Protein AF-A0A7S1RIE7-F1 (afdb_monomer_lite)

Foldseek 3Di:
DQKPDCPPLLLCLCQPNPLLVVQQVQQVVVVHHQADPQLEGEREHNVVVVLVVVCVPPVNQPPDQRDHNSHYAHEPVCVVSSVVSLVPDDPVNRIDDPDEDEFDPPDPRGYDPDNRYYDHDDPPPPDDPPPPPPPPPPDDDDDDDDDDDD

Structure (mmCIF, N/CA/C/O backbone):
data_AF-A0A7S1RIE7-F1
#
_entry.id   AF-A0A7S1RIE7-F1
#
loop_
_atom_site.group_PDB
_atom_site.id
_atom_site.type_symbol
_atom_site.label_atom_id
_atom_site.label_alt_id
_atom_site.label_comp_id
_atom_site.label_asym_id
_atom_site.label_entity_id
_atom_site.label_seq_id
_atom_site.pdbx_PDB_ins_code
_atom_site.Cartn_x
_atom_site.Cartn_y
_atom_site.Cartn_z
_atom_site.occupancy
_atom_site.B_iso_or_equiv
_atom_site.auth_seq_id
_atom_site.auth_comp_id
_atom_site.auth_asym_id
_atom_site.auth_atom_id
_atom_site.pdbx_PDB_model_num
ATOM 1 N N . MET A 1 1 ? 4.550 -3.331 2.019 1.00 77.62 1 MET A N 1
ATOM 2 C CA . MET A 1 1 ? 5.681 -3.748 2.836 1.00 77.62 1 MET A CA 1
ATOM 3 C C . MET A 1 1 ? 6.295 -2.451 3.361 1.00 77.62 1 MET A C 1
ATOM 5 O O . MET A 1 1 ? 5.819 -1.393 2.938 1.00 77.62 1 MET A O 1
ATOM 9 N N . THR A 1 2 ? 7.210 -2.440 4.333 1.00 83.75 2 THR A N 1
ATOM 10 C CA . THR A 1 2 ? 7.809 -1.143 4.676 1.00 83.75 2 THR A CA 1
ATOM 11 C C . THR A 1 2 ? 8.854 -0.897 3.621 1.00 83.75 2 THR A C 1
ATOM 13 O O . THR A 1 2 ? 9.804 -1.669 3.491 1.00 83.75 2 THR A O 1
ATOM 16 N N . LEU A 1 3 ? 8.656 0.151 2.837 1.00 83.38 3 LEU A N 1
ATOM 17 C CA . LEU A 1 3 ? 9.629 0.558 1.848 1.00 83.38 3 LEU A CA 1
ATOM 18 C C . LEU A 1 3 ? 10.834 1.199 2.548 1.00 83.38 3 LEU A C 1
ATOM 20 O O . LEU A 1 3 ? 10.674 1.944 3.520 1.00 83.38 3 LEU A O 1
ATOM 24 N N . SER A 1 4 ? 12.052 0.920 2.072 1.00 83.19 4 SER A N 1
ATOM 25 C CA . SER A 1 4 ? 13.272 1.543 2.611 1.00 83.19 4 SER A CA 1
ATOM 26 C C . SER A 1 4 ? 13.217 3.071 2.521 1.00 83.19 4 SER A C 1
ATOM 28 O O . SER A 1 4 ? 13.681 3.765 3.425 1.00 83.19 4 SER A O 1
ATOM 30 N N . ARG A 1 5 ? 12.589 3.565 1.452 1.00 80.00 5 ARG A N 1
ATOM 31 C CA . ARG A 1 5 ? 12.228 4.953 1.166 1.00 80.00 5 ARG A CA 1
ATOM 32 C C . ARG A 1 5 ? 10.980 4.958 0.283 1.00 80.00 5 ARG A C 1
ATOM 34 O O . ARG A 1 5 ? 10.769 4.000 -0.447 1.00 80.00 5 ARG A O 1
ATOM 41 N N . CYS A 1 6 ? 10.171 6.010 0.314 1.00 78.62 6 CYS A N 1
ATOM 42 C CA . CYS A 1 6 ? 9.029 6.150 -0.595 1.00 78.62 6 CYS A CA 1
ATOM 43 C C . CYS A 1 6 ? 9.270 7.357 -1.513 1.00 78.62 6 CYS A C 1
ATOM 45 O O . CYS A 1 6 ? 8.843 8.462 -1.185 1.00 78.62 6 CYS A O 1
ATOM 47 N N . PRO A 1 7 ? 10.051 7.198 -2.599 1.00 83.88 7 PRO A N 1
ATOM 48 C CA . PRO A 1 7 ? 10.241 8.271 -3.561 1.00 83.88 7 PRO A CA 1
ATOM 49 C C . PRO A 1 7 ? 8.908 8.574 -4.249 1.00 83.88 7 PRO A C 1
ATOM 51 O O . PRO A 1 7 ? 8.078 7.679 -4.425 1.00 83.88 7 PRO A O 1
ATOM 54 N N . ALA A 1 8 ? 8.726 9.825 -4.678 1.00 87.44 8 ALA A N 1
ATOM 55 C CA . ALA A 1 8 ? 7.502 10.267 -5.345 1.00 87.44 8 ALA A CA 1
ATOM 56 C C . ALA A 1 8 ? 7.137 9.372 -6.541 1.00 87.44 8 ALA A C 1
ATOM 58 O O . ALA A 1 8 ? 5.972 9.034 -6.716 1.00 87.44 8 ALA A O 1
ATOM 59 N N . ALA A 1 9 ? 8.137 8.902 -7.294 1.00 87.75 9 ALA A N 1
ATOM 60 C CA . ALA A 1 9 ? 7.941 7.973 -8.401 1.00 87.75 9 ALA A CA 1
ATOM 61 C C . ALA A 1 9 ? 7.353 6.619 -7.973 1.00 87.75 9 ALA A C 1
ATOM 63 O O . ALA A 1 9 ? 6.423 6.144 -8.612 1.00 87.75 9 ALA A O 1
ATOM 64 N N . ALA A 1 10 ? 7.824 6.030 -6.866 1.00 88.12 10 ALA A N 1
ATOM 65 C CA . ALA A 1 10 ? 7.264 4.780 -6.345 1.00 88.12 10 ALA A CA 1
ATOM 66 C C . ALA A 1 10 ? 5.815 4.957 -5.897 1.00 88.12 10 ALA A C 1
ATOM 68 O O . ALA A 1 10 ? 4.965 4.116 -6.169 1.00 88.12 10 ALA A O 1
ATOM 69 N N . ARG A 1 11 ? 5.529 6.069 -5.213 1.00 91.06 11 ARG A N 1
ATOM 70 C CA . ARG A 1 11 ? 4.171 6.387 -4.771 1.00 91.06 11 ARG A CA 1
ATOM 71 C C . ARG A 1 11 ? 3.240 6.602 -5.963 1.00 91.06 11 ARG A C 1
ATOM 73 O O . ARG A 1 11 ? 2.142 6.063 -5.959 1.00 91.06 11 ARG A O 1
ATOM 80 N N . ARG A 1 12 ? 3.702 7.325 -6.986 1.00 92.12 12 ARG A N 1
ATOM 81 C CA . ARG A 1 12 ? 2.973 7.529 -8.241 1.00 92.12 12 ARG A CA 1
ATOM 82 C C . ARG A 1 12 ? 2.694 6.206 -8.944 1.00 92.12 12 ARG A C 1
ATOM 84 O O . ARG A 1 12 ? 1.548 5.941 -9.265 1.00 92.12 12 ARG A O 1
ATOM 91 N N . GLU A 1 13 ? 3.695 5.344 -9.098 1.00 92.06 13 GLU A N 1
ATOM 92 C CA . GLU A 1 13 ? 3.516 4.032 -9.732 1.00 92.06 13 GLU A CA 1
ATOM 93 C C . GLU A 1 13 ? 2.482 3.169 -8.990 1.0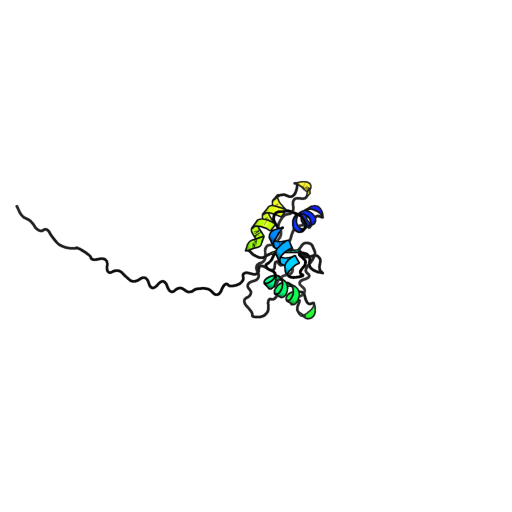0 92.06 13 GLU A C 1
ATOM 95 O O . GLU A 1 13 ? 1.627 2.537 -9.597 1.00 92.06 13 GLU A O 1
ATOM 100 N N . LEU A 1 14 ? 2.482 3.194 -7.657 1.00 92.50 14 LEU A N 1
ATOM 101 C CA . LEU A 1 14 ? 1.497 2.455 -6.862 1.00 92.50 14 LEU A CA 1
ATOM 102 C C . LEU A 1 14 ? 0.076 3.050 -6.953 1.00 92.50 14 LEU A C 1
ATOM 104 O O . LEU A 1 14 ? -0.911 2.309 -6.913 1.00 92.50 14 LEU A O 1
ATOM 108 N N . LEU A 1 15 ? -0.043 4.374 -7.079 1.00 93.62 15 LEU A N 1
ATOM 109 C CA . LEU A 1 15 ? -1.325 5.083 -7.154 1.00 93.62 15 LEU A CA 1
ATOM 110 C C . LEU A 1 15 ? -1.924 5.120 -8.564 1.00 93.62 15 LEU A C 1
ATOM 112 O O . LEU A 1 15 ? -3.141 5.074 -8.697 1.00 93.62 15 LEU A O 1
ATOM 116 N N . GLU A 1 16 ? -1.096 5.176 -9.599 1.00 93.56 16 GLU A N 1
ATOM 117 C CA . GLU A 1 16 ? -1.514 5.424 -10.985 1.00 93.56 16 GLU A CA 1
ATOM 118 C C . GLU A 1 16 ? -1.189 4.244 -11.911 1.00 93.56 16 GLU A C 1
ATOM 120 O O . GLU A 1 16 ? -1.863 4.050 -12.920 1.00 93.56 16 GLU A O 1
ATOM 125 N N . GLY A 1 17 ? -0.219 3.398 -11.552 1.00 91.06 17 GLY A N 1
ATOM 126 C CA . GLY A 1 17 ? 0.252 2.293 -12.388 1.00 91.06 17 GLY A CA 1
ATOM 127 C C . GLY A 1 17 ? -0.828 1.254 -12.680 1.00 91.06 17 GLY A C 1
ATOM 128 O O . GLY A 1 17 ? -1.699 0.975 -11.847 1.00 91.06 17 GLY A O 1
ATOM 129 N N . GLY A 1 18 ? -0.782 0.659 -13.874 1.00 90.56 18 GLY A N 1
ATOM 130 C CA . GLY A 1 18 ? -1.832 -0.240 -14.373 1.00 90.56 18 GLY A CA 1
ATOM 131 C C . GLY A 1 18 ? -2.002 -1.521 -13.550 1.00 90.56 18 GLY A C 1
ATOM 132 O O . GLY A 1 18 ? -3.117 -2.007 -13.383 1.00 90.56 18 GLY A O 1
ATOM 133 N N . SER A 1 19 ? -0.922 -2.024 -12.944 1.00 90.94 19 SER A N 1
ATOM 134 C CA . SER A 1 19 ? -0.893 -3.304 -12.215 1.00 90.94 19 SER A CA 1
ATOM 135 C C . SER A 1 19 ? -1.893 -3.391 -11.054 1.00 90.94 19 SER A C 1
ATOM 137 O O . SER A 1 19 ? -2.313 -4.483 -10.671 1.00 90.94 19 SER A O 1
ATOM 139 N N . LEU A 1 20 ? -2.286 -2.251 -10.478 1.00 93.69 20 LEU A N 1
ATOM 140 C CA . LEU A 1 20 ? -3.192 -2.170 -9.327 1.00 93.69 20 LEU A CA 1
ATOM 141 C C . LEU A 1 20 ? -4.557 -1.554 -9.674 1.00 93.69 20 LEU A C 1
ATOM 143 O O . LEU A 1 20 ? -5.353 -1.344 -8.760 1.00 93.69 20 LEU A O 1
ATOM 147 N N . GLY A 1 21 ? -4.851 -1.327 -10.962 1.00 93.00 21 GLY A N 1
ATOM 148 C CA . GLY A 1 21 ? -6.093 -0.706 -11.447 1.00 93.00 21 GLY A CA 1
ATOM 149 C C . GLY A 1 21 ? -7.355 -1.320 -10.839 1.00 93.00 21 GLY A C 1
ATOM 150 O O . GLY A 1 21 ? -8.081 -0.623 -10.132 1.00 93.00 21 GLY A O 1
ATOM 151 N N . ASP A 1 22 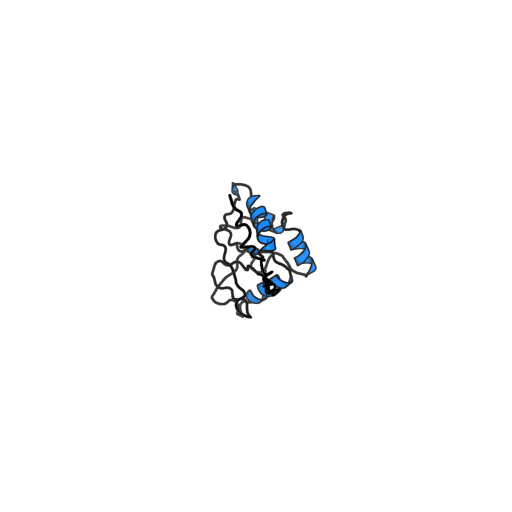? -7.531 -2.640 -10.975 1.00 93.19 22 ASP A N 1
ATOM 152 C CA . ASP A 1 22 ? -8.704 -3.355 -10.442 1.00 93.19 22 ASP A CA 1
ATOM 153 C C . ASP A 1 22 ? -8.923 -3.115 -8.937 1.00 93.19 22 ASP A C 1
ATOM 155 O O . ASP A 1 22 ? -10.056 -3.016 -8.464 1.00 93.19 22 ASP A O 1
ATOM 159 N N . CYS A 1 23 ? -7.833 -3.037 -8.161 1.00 94.38 23 CYS A N 1
ATOM 160 C CA . CYS A 1 23 ? -7.907 -2.809 -6.720 1.00 94.38 23 CYS A CA 1
ATOM 161 C C . CYS A 1 23 ? -8.420 -1.399 -6.427 1.00 94.38 23 CYS A C 1
ATOM 163 O O . CYS A 1 23 ? -9.273 -1.220 -5.559 1.00 94.38 23 CYS A O 1
ATOM 165 N N . ARG A 1 24 ? -7.909 -0.400 -7.153 1.00 95.00 24 ARG A N 1
ATOM 166 C CA . ARG A 1 24 ? -8.315 0.998 -6.975 1.00 95.00 24 ARG A CA 1
ATOM 167 C C . ARG A 1 24 ? -9.770 1.198 -7.362 1.00 95.00 24 ARG A C 1
ATOM 169 O O . ARG A 1 24 ? -10.503 1.839 -6.620 1.00 95.00 24 ARG A O 1
ATOM 176 N N . GLU A 1 25 ? -10.203 0.594 -8.463 1.00 95.06 25 GLU A N 1
ATOM 177 C CA . GLU A 1 25 ? -11.599 0.633 -8.901 1.00 95.06 25 GLU A CA 1
ATOM 178 C C . GLU A 1 25 ? -12.539 -0.057 -7.909 1.00 95.06 25 GLU A C 1
ATOM 180 O O . GLU A 1 25 ? -13.630 0.441 -7.631 1.00 95.06 25 GLU A O 1
ATOM 185 N N . ALA A 1 26 ? -12.139 -1.204 -7.351 1.00 94.19 26 ALA A N 1
ATOM 186 C CA . ALA A 1 26 ? -12.922 -1.887 -6.324 1.00 94.19 26 ALA A CA 1
ATOM 187 C C . ALA A 1 26 ? -13.068 -1.036 -5.052 1.00 94.19 26 ALA A C 1
ATOM 189 O O . ALA A 1 26 ? -14.162 -0.961 -4.493 1.00 94.19 26 ALA A O 1
ATOM 190 N N . LEU A 1 27 ? -11.994 -0.371 -4.616 1.00 93.75 27 LEU A N 1
ATOM 191 C CA . LEU A 1 27 ? -12.028 0.537 -3.467 1.00 93.75 27 LEU A CA 1
ATOM 192 C C . LEU A 1 27 ? -12.873 1.782 -3.749 1.00 93.75 27 LEU A C 1
ATOM 194 O O . LEU A 1 27 ? -13.732 2.121 -2.936 1.00 93.75 27 LEU A O 1
ATOM 198 N N . ALA A 1 28 ? -12.707 2.400 -4.919 1.00 94.88 28 ALA A N 1
ATOM 199 C CA . ALA A 1 28 ? -13.475 3.573 -5.324 1.00 94.88 28 ALA A CA 1
ATOM 200 C C . ALA A 1 28 ? -14.983 3.280 -5.370 1.00 94.88 28 ALA A C 1
ATOM 202 O O . ALA A 1 28 ? -15.774 4.057 -4.839 1.00 94.88 28 ALA A O 1
ATOM 203 N N . ARG A 1 29 ? -15.388 2.118 -5.907 1.00 95.75 29 ARG A N 1
ATOM 204 C CA . ARG A 1 29 ? -16.795 1.667 -5.903 1.00 95.75 29 ARG A CA 1
ATOM 205 C C . ARG A 1 29 ? -17.373 1.483 -4.501 1.00 95.75 29 ARG A C 1
ATOM 207 O O . ARG A 1 29 ? -18.576 1.619 -4.321 1.00 95.75 29 ARG A O 1
ATOM 214 N N . ALA A 1 30 ? -16.530 1.188 -3.516 1.00 93.81 30 ALA A N 1
ATOM 215 C CA . ALA A 1 30 ? -16.920 1.086 -2.114 1.00 93.81 30 ALA A CA 1
ATOM 216 C C . ALA A 1 30 ? -16.816 2.423 -1.351 1.00 93.81 30 ALA A C 1
ATOM 218 O O . ALA A 1 30 ? -16.940 2.431 -0.126 1.00 93.81 30 ALA A O 1
ATOM 219 N N . GLY A 1 31 ? -16.551 3.539 -2.043 1.00 94.19 31 GLY A N 1
ATOM 220 C CA . GLY A 1 31 ? -16.369 4.855 -1.426 1.00 94.19 31 GLY A CA 1
ATOM 221 C C . GLY A 1 31 ? -15.076 4.980 -0.616 1.00 94.19 31 GLY A C 1
ATOM 222 O O . GLY A 1 31 ? -15.030 5.734 0.354 1.00 94.19 31 GLY A O 1
ATOM 223 N N . ARG A 1 32 ? -14.036 4.211 -0.964 1.00 93.50 32 ARG A N 1
ATOM 224 C CA . ARG A 1 32 ? -12.745 4.178 -0.260 1.00 93.50 32 ARG A CA 1
ATOM 225 C C . ARG A 1 32 ? -11.602 4.645 -1.148 1.00 93.50 32 ARG A C 1
ATOM 227 O O . ARG A 1 32 ? -11.602 4.432 -2.359 1.00 93.50 32 ARG A O 1
ATOM 234 N N . THR A 1 33 ? -10.593 5.235 -0.518 1.00 92.94 33 THR A N 1
ATOM 235 C CA . THR A 1 33 ? -9.346 5.641 -1.166 1.00 92.94 33 THR A CA 1
ATOM 236 C C . THR A 1 33 ? -8.241 4.627 -0.898 1.00 92.94 33 THR A C 1
ATOM 238 O O . THR A 1 33 ? -8.197 3.968 0.138 1.00 92.94 33 THR A O 1
ATOM 241 N N . VAL A 1 34 ? -7.318 4.510 -1.851 1.00 94.00 34 VAL A N 1
ATOM 242 C CA . VAL A 1 34 ? -6.095 3.703 -1.700 1.00 94.00 34 VAL A CA 1
ATOM 243 C C . VAL A 1 34 ? -5.191 4.304 -0.632 1.00 94.00 34 VAL A C 1
ATOM 245 O O . VAL A 1 34 ? -4.508 3.591 0.090 1.00 94.00 34 VAL A O 1
ATOM 248 N N . GLU A 1 35 ? -5.159 5.627 -0.545 1.00 94.19 35 GLU A N 1
ATOM 249 C CA . GLU A 1 35 ? -4.356 6.333 0.435 1.00 94.19 35 GLU A CA 1
ATOM 250 C C . GLU A 1 35 ? -5.164 6.614 1.704 1.00 94.19 35 GLU A C 1
ATOM 252 O O . GLU A 1 35 ? -6.275 7.143 1.649 1.00 94.19 35 GLU A O 1
ATOM 257 N N . LEU A 1 36 ? -4.579 6.256 2.843 1.00 90.50 36 LEU A N 1
ATOM 258 C CA . LEU A 1 36 ? -5.104 6.513 4.178 1.00 90.50 36 LEU A CA 1
ATOM 259 C C . LEU A 1 36 ? -4.739 7.930 4.636 1.00 90.50 36 LEU A C 1
ATOM 261 O O . LEU A 1 36 ? -3.763 8.514 4.171 1.00 90.50 36 LEU A O 1
ATOM 265 N N . SER A 1 37 ? -5.435 8.452 5.647 1.00 88.44 37 SER A N 1
ATOM 266 C CA . SER A 1 37 ? -5.178 9.794 6.206 1.00 88.44 37 SER A CA 1
ATOM 267 C C . SER A 1 37 ? -3.746 10.007 6.725 1.00 88.44 37 SER A C 1
ATOM 269 O O . SER A 1 37 ? -3.258 11.131 6.775 1.00 88.44 37 SER A O 1
ATOM 271 N N . CYS A 1 38 ? -3.042 8.930 7.085 1.00 85.75 38 CYS A N 1
ATOM 272 C CA . CYS A 1 38 ? -1.636 8.952 7.506 1.00 85.75 38 CYS A CA 1
ATOM 273 C C . CYS A 1 38 ? -0.624 8.887 6.341 1.00 85.75 38 CYS A C 1
ATOM 275 O O . CYS A 1 38 ? 0.587 8.785 6.566 1.00 85.75 38 CYS A O 1
ATOM 277 N N . GLY A 1 39 ? -1.111 8.891 5.100 1.00 89.88 39 GLY A N 1
ATOM 278 C CA . GLY A 1 39 ? -0.342 8.772 3.864 1.00 89.88 39 GLY A CA 1
ATOM 279 C C . GLY A 1 39 ? 0.034 7.342 3.471 1.00 89.88 39 GLY A C 1
ATOM 280 O O . GLY A 1 39 ? 0.622 7.130 2.410 1.00 89.88 39 GLY A O 1
ATOM 281 N N . ALA A 1 40 ? -0.249 6.354 4.326 1.00 90.69 40 ALA A N 1
ATOM 282 C CA . ALA A 1 40 ? -0.010 4.947 4.020 1.00 90.69 40 ALA A CA 1
ATOM 283 C C . ALA A 1 40 ? -0.931 4.470 2.887 1.00 90.69 40 ALA A C 1
ATOM 285 O O . ALA A 1 40 ? -2.072 4.913 2.778 1.00 90.69 40 ALA A O 1
ATOM 286 N N . LEU A 1 41 ? -0.446 3.543 2.064 1.00 93.38 41 LEU A N 1
ATOM 287 C CA . LEU A 1 41 ? -1.212 2.990 0.941 1.00 93.38 41 LEU A CA 1
ATOM 288 C C . LEU A 1 41 ? -1.882 1.674 1.338 1.00 93.38 41 LEU A C 1
ATOM 290 O O . LEU A 1 41 ? -1.271 0.887 2.048 1.00 93.38 41 LEU A O 1
ATOM 294 N N . VAL A 1 42 ? -3.087 1.395 0.847 1.00 93.56 42 VAL A N 1
ATOM 295 C CA . VAL A 1 42 ? -3.872 0.186 1.123 1.00 93.56 42 VAL A CA 1
ATOM 296 C C . VAL A 1 42 ? -4.253 -0.503 -0.197 1.00 93.56 42 VAL A C 1
ATOM 298 O O . VAL A 1 42 ? -4.853 0.090 -1.087 1.00 93.56 42 VAL A O 1
ATOM 301 N N . PHE A 1 43 ? -3.902 -1.779 -0.328 1.00 94.06 43 PHE A N 1
ATOM 302 C CA . PHE A 1 43 ? -4.206 -2.642 -1.473 1.00 94.06 43 PHE A CA 1
ATOM 303 C C . PHE A 1 43 ? -4.847 -3.933 -0.966 1.00 94.06 43 PHE A C 1
ATOM 305 O O . PHE A 1 43 ? -4.205 -4.979 -0.816 1.00 94.06 43 PHE A O 1
ATOM 312 N N . ALA A 1 44 ? -6.122 -3.843 -0.621 1.00 92.38 44 ALA A N 1
ATOM 313 C CA . ALA A 1 44 ? -6.900 -4.939 -0.069 1.00 92.38 44 ALA A CA 1
ATOM 314 C C . ALA A 1 44 ? -8.336 -4.884 -0.592 1.00 92.38 44 ALA A C 1
ATOM 316 O O . ALA A 1 44 ? -8.744 -3.911 -1.224 1.00 92.38 44 ALA A O 1
ATOM 317 N N . GLU A 1 45 ? -9.098 -5.944 -0.341 1.00 91.69 45 GLU A N 1
ATOM 318 C CA . GLU A 1 45 ? -10.516 -5.960 -0.687 1.00 91.69 45 GLU A CA 1
ATOM 319 C C . GLU A 1 45 ? -11.282 -4.941 0.182 1.00 91.69 45 GLU A C 1
ATOM 321 O O . GLU A 1 45 ? -10.890 -4.696 1.326 1.00 91.69 45 GLU A O 1
ATOM 326 N N . PRO A 1 46 ? -12.368 -4.320 -0.315 1.00 91.56 46 PRO A N 1
ATOM 327 C CA . PRO A 1 46 ? -13.020 -3.220 0.400 1.00 91.56 46 PRO A CA 1
ATOM 328 C C . PRO A 1 46 ? -13.460 -3.546 1.835 1.00 91.56 46 PRO A C 1
ATOM 330 O O . PRO A 1 46 ? -13.307 -2.718 2.732 1.00 91.56 46 PRO A O 1
ATOM 333 N N . HIS A 1 47 ? -13.945 -4.767 2.081 1.00 87.62 47 HIS A N 1
ATOM 334 C CA . HIS A 1 47 ? -14.333 -5.213 3.423 1.00 87.62 47 HIS A CA 1
ATOM 335 C C . HIS A 1 47 ? -13.133 -5.317 4.377 1.00 87.62 47 HIS A C 1
ATOM 337 O O . HIS A 1 47 ? -13.245 -5.009 5.560 1.00 87.62 47 HIS A O 1
ATOM 343 N N . THR A 1 48 ? -11.957 -5.683 3.865 1.00 85.81 48 THR A N 1
ATOM 344 C CA . THR A 1 48 ? -10.713 -5.695 4.635 1.00 85.81 48 THR A CA 1
ATOM 345 C C . THR A 1 48 ? -10.302 -4.292 5.057 1.00 85.81 48 THR A C 1
ATOM 347 O O . THR A 1 48 ? -9.850 -4.094 6.184 1.00 85.81 48 THR A O 1
ATOM 350 N N . VAL A 1 49 ? -10.437 -3.312 4.160 1.00 87.31 49 VAL A N 1
ATOM 351 C CA . VAL A 1 49 ? -10.008 -1.931 4.426 1.00 87.31 49 VAL A CA 1
ATOM 352 C C . VAL A 1 49 ? -10.763 -1.332 5.609 1.00 87.31 49 VAL A C 1
ATOM 354 O O . VAL A 1 49 ? -10.164 -0.625 6.413 1.00 87.31 49 VAL A O 1
ATOM 357 N N . HIS A 1 50 ? -12.027 -1.704 5.803 1.00 84.69 50 HIS A N 1
ATOM 358 C CA . HIS A 1 50 ? -12.779 -1.305 6.989 1.00 84.69 50 HIS A CA 1
ATOM 359 C C . HIS A 1 50 ? -12.097 -1.749 8.300 1.00 84.69 50 HIS A C 1
ATOM 361 O O . HIS A 1 50 ? -11.962 -0.971 9.247 1.00 84.69 50 HIS A O 1
ATOM 367 N N . HIS A 1 51 ? -11.583 -2.981 8.350 1.00 81.94 51 HIS A N 1
ATOM 368 C CA . HIS A 1 51 ? -10.822 -3.462 9.505 1.00 81.94 51 HIS A CA 1
ATOM 369 C C . HIS A 1 51 ? -9.501 -2.710 9.684 1.00 81.94 51 HIS A C 1
ATOM 371 O O . HIS A 1 51 ? -9.095 -2.439 10.807 1.00 81.94 51 HIS A O 1
ATOM 377 N N . VAL A 1 52 ? -8.843 -2.331 8.591 1.00 82.12 52 VAL A N 1
ATOM 378 C CA . VAL A 1 52 ? -7.612 -1.533 8.641 1.00 82.12 52 VAL A CA 1
ATOM 379 C C . VAL A 1 52 ? -7.882 -0.158 9.256 1.00 82.12 52 VAL A C 1
ATOM 381 O O . VAL A 1 52 ? -7.197 0.240 10.193 1.00 82.12 52 VAL A O 1
ATOM 384 N N . GLU A 1 53 ? -8.896 0.556 8.772 1.00 83.62 53 GLU A N 1
ATOM 385 C CA . GLU A 1 53 ? -9.243 1.898 9.255 1.00 83.62 53 GLU A CA 1
ATOM 386 C C . GLU A 1 53 ? -9.648 1.904 10.732 1.00 83.62 53 GLU A C 1
ATOM 388 O O . GLU A 1 53 ? -9.238 2.789 11.481 1.00 83.62 53 GLU A O 1
ATOM 393 N N . THR A 1 54 ? -10.398 0.893 11.179 1.00 78.88 54 THR A N 1
ATOM 394 C CA . THR A 1 54 ? -10.810 0.782 12.590 1.00 78.88 54 THR A CA 1
ATOM 395 C C . THR A 1 54 ? -9.630 0.571 13.543 1.00 78.88 54 THR A C 1
ATOM 397 O O . THR A 1 54 ? -9.694 1.011 14.690 1.00 78.88 54 THR A O 1
ATOM 400 N N . VAL A 1 55 ? -8.533 -0.040 13.085 1.00 73.12 55 VAL A N 1
ATOM 401 C CA . VAL A 1 55 ? -7.282 -0.172 13.859 1.00 73.12 55 VAL A CA 1
ATOM 402 C C . VAL A 1 55 ? -6.484 1.131 13.879 1.00 73.12 55 VAL A C 1
ATOM 404 O O . VAL A 1 55 ? -5.700 1.364 14.797 1.00 73.12 55 VAL A O 1
ATOM 407 N N . LEU A 1 56 ? -6.682 1.998 12.885 1.00 75.19 56 LEU A N 1
ATOM 408 C CA . LEU A 1 56 ? -5.969 3.270 12.777 1.00 75.19 56 LEU A CA 1
ATOM 409 C C . LEU A 1 56 ? -6.544 4.377 13.647 1.00 75.19 56 LEU A C 1
ATOM 411 O O . LEU A 1 56 ? -5.871 5.396 13.824 1.00 75.19 56 LEU A O 1
ATOM 415 N N . VAL A 1 57 ? -7.727 4.164 14.227 1.00 74.62 57 VAL A N 1
ATOM 416 C CA . VAL A 1 57 ? -8.302 5.058 15.234 1.00 74.62 57 VAL A CA 1
ATOM 417 C C . VAL A 1 57 ? -7.284 5.232 16.374 1.00 74.62 57 VAL A C 1
ATOM 419 O O . VAL A 1 57 ? -6.846 4.225 16.933 1.00 74.62 57 VAL A O 1
ATOM 422 N N . PRO A 1 58 ? -6.886 6.470 16.730 1.00 67.69 58 PRO A N 1
ATOM 423 C CA . PRO A 1 58 ? -5.824 6.736 17.708 1.00 67.69 58 PRO A CA 1
ATOM 424 C C . PRO A 1 58 ? -6.005 5.999 19.041 1.00 67.69 58 PRO A C 1
ATOM 426 O O . PRO A 1 58 ? -5.043 5.483 19.598 1.00 67.69 58 PRO A O 1
ATOM 429 N N . GLU A 1 59 ? -7.250 5.877 19.499 1.00 63.88 59 GLU A N 1
ATOM 430 C CA . GLU A 1 59 ? -7.649 5.167 20.724 1.00 63.88 59 GLU A CA 1
ATOM 431 C C . GLU A 1 59 ? -7.332 3.662 20.690 1.00 63.88 59 GLU A C 1
ATOM 433 O O . GLU A 1 59 ? -7.177 3.026 21.730 1.00 63.88 59 GLU A O 1
ATOM 438 N N . ARG A 1 60 ? -7.231 3.081 19.489 1.00 62.72 60 ARG A N 1
ATOM 439 C CA . ARG A 1 60 ? -6.993 1.651 19.241 1.00 62.72 60 ARG A CA 1
ATOM 440 C C . ARG A 1 60 ? -5.589 1.347 18.735 1.00 62.72 60 ARG A C 1
ATOM 442 O O . ARG A 1 60 ? -5.265 0.174 18.530 1.00 62.72 60 ARG A O 1
ATOM 449 N N . GLN A 1 61 ? -4.738 2.362 18.579 1.00 64.75 61 GLN A N 1
ATOM 450 C CA . GLN A 1 61 ? -3.321 2.173 18.279 1.00 64.75 61 GLN A CA 1
ATOM 451 C C . GLN A 1 61 ? -2.612 1.602 19.512 1.00 64.75 61 GLN A C 1
ATOM 453 O O . GLN A 1 61 ? -1.950 2.303 20.277 1.00 64.75 61 GLN A O 1
ATOM 458 N N . ALA A 1 62 ? -2.756 0.293 19.708 1.00 54.06 62 ALA A N 1
ATOM 459 C CA . ALA A 1 62 ? -2.027 -0.441 20.722 1.00 54.06 62 ALA A CA 1
ATOM 460 C C . ALA A 1 62 ? -0.517 -0.223 20.504 1.00 54.06 62 ALA A C 1
ATOM 462 O O . ALA A 1 62 ? 0.027 -0.533 19.448 1.00 54.06 62 ALA A O 1
ATOM 463 N N . ALA A 1 63 ? 0.165 0.327 21.509 1.00 54.88 63 ALA A N 1
ATOM 464 C CA . ALA A 1 63 ? 1.627 0.349 21.612 1.00 54.88 63 ALA A CA 1
ATOM 465 C C . A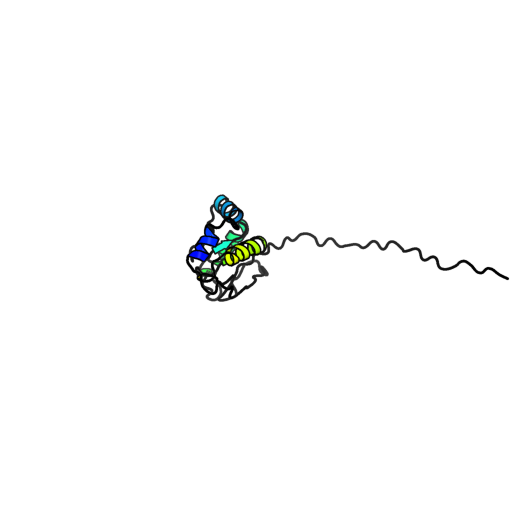LA A 1 63 ? 2.422 1.238 20.622 1.00 54.88 63 ALA A C 1
ATOM 467 O O . ALA A 1 63 ? 3.581 0.944 20.316 1.00 54.88 63 ALA A O 1
ATOM 468 N N . GLY A 1 64 ? 1.871 2.373 20.176 1.00 62.56 64 GLY A N 1
ATOM 469 C CA . GLY A 1 64 ? 2.684 3.430 19.546 1.00 62.56 64 GLY A CA 1
ATOM 470 C C . GLY A 1 64 ? 3.173 3.109 18.131 1.00 62.56 64 GLY A C 1
ATOM 471 O O . GLY A 1 64 ? 4.227 3.586 17.696 1.00 62.56 64 GLY A O 1
ATOM 472 N N . VAL A 1 65 ? 2.417 2.294 17.398 1.00 68.69 65 VAL A N 1
ATOM 473 C CA . VAL A 1 65 ? 2.681 2.043 15.984 1.00 68.69 65 VAL A CA 1
ATOM 474 C C . VAL A 1 65 ? 2.106 3.177 15.146 1.00 68.69 65 VAL A C 1
ATOM 476 O O . VAL A 1 65 ? 0.903 3.266 14.924 1.00 68.69 65 VAL A O 1
ATOM 479 N N . LYS A 1 66 ? 2.989 4.038 14.639 1.00 77.81 66 LYS A N 1
ATOM 480 C CA . LYS A 1 66 ? 2.615 5.131 13.740 1.00 77.81 66 LYS A CA 1
ATOM 481 C C . LYS A 1 66 ? 2.730 4.675 12.290 1.00 77.81 66 LYS A C 1
ATOM 483 O O . LYS A 1 66 ? 3.839 4.440 11.800 1.00 77.81 66 LYS A O 1
ATOM 488 N N . LEU A 1 67 ? 1.600 4.576 11.589 1.00 82.25 67 LEU A N 1
ATOM 489 C CA . LEU A 1 67 ? 1.636 4.437 10.137 1.00 82.25 67 LEU A CA 1
ATOM 490 C C . LEU A 1 67 ? 2.107 5.738 9.481 1.00 82.25 67 LEU A C 1
ATOM 492 O O . LEU A 1 67 ? 1.812 6.834 9.948 1.00 82.25 67 LEU A O 1
ATOM 496 N N . LEU A 1 68 ? 2.895 5.595 8.419 1.00 85.62 68 LEU A N 1
ATOM 497 C CA . LEU A 1 68 ? 3.534 6.678 7.682 1.00 85.62 68 LE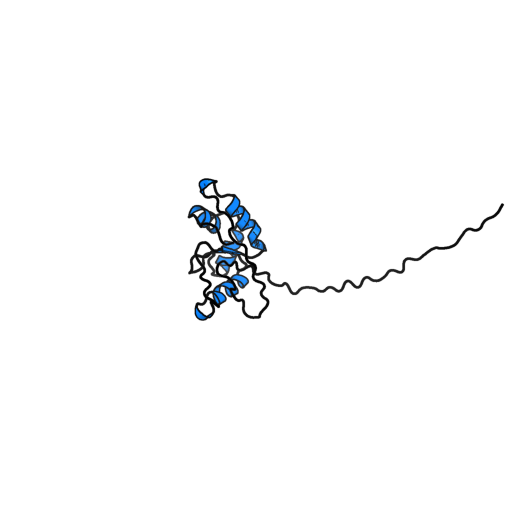U A CA 1
ATOM 498 C C . LEU A 1 68 ? 3.405 6.384 6.188 1.00 85.62 68 LEU A C 1
ATOM 500 O O . LEU A 1 68 ? 3.255 5.225 5.806 1.00 85.62 68 LEU A O 1
ATOM 504 N N . GLY A 1 69 ? 3.612 7.388 5.335 1.00 86.56 69 GLY A N 1
ATOM 505 C CA . GLY A 1 69 ? 3.486 7.233 3.878 1.00 86.56 69 GLY A CA 1
ATOM 506 C C . GLY A 1 69 ? 4.458 6.270 3.187 1.00 86.56 69 GLY A C 1
ATOM 507 O O . GLY A 1 69 ? 4.331 6.001 2.001 1.00 86.56 69 GLY A O 1
ATOM 508 N N . LYS A 1 70 ? 5.423 5.704 3.919 1.00 87.25 70 LYS A N 1
ATOM 509 C CA . LYS A 1 70 ? 6.292 4.613 3.435 1.00 87.25 70 LYS A CA 1
ATOM 510 C C . LYS A 1 70 ? 5.733 3.215 3.707 1.00 87.25 70 LYS A C 1
ATOM 512 O O . LYS A 1 70 ? 6.336 2.223 3.288 1.00 87.25 70 LYS A O 1
ATOM 517 N N . HIS A 1 71 ? 4.656 3.132 4.480 1.00 88.88 71 HIS A N 1
ATOM 518 C CA . HIS A 1 71 ? 3.966 1.890 4.755 1.00 88.88 71 HIS A CA 1
ATOM 519 C C . HIS A 1 71 ? 2.908 1.702 3.683 1.00 88.88 71 HIS A C 1
ATOM 521 O O . HIS A 1 71 ? 2.091 2.571 3.398 1.00 88.88 71 HIS A O 1
ATOM 527 N N . ILE A 1 72 ? 2.960 0.538 3.072 1.00 90.75 72 ILE A N 1
ATOM 528 C CA . ILE A 1 72 ? 1.852 0.013 2.295 1.00 90.75 72 ILE A CA 1
ATOM 529 C C . ILE A 1 72 ? 1.003 -0.829 3.269 1.00 90.75 72 ILE A C 1
ATOM 531 O O . ILE A 1 72 ? 1.397 -1.072 4.402 1.00 90.75 72 ILE A O 1
ATOM 535 N N . ILE A 1 73 ? -0.124 -1.353 2.854 1.00 90.06 73 ILE A N 1
ATOM 536 C CA . ILE A 1 73 ? -0.907 -2.396 3.499 1.00 90.06 73 ILE A CA 1
ATOM 537 C C . ILE A 1 73 ? -1.431 -3.193 2.324 1.00 90.06 73 ILE A C 1
ATOM 539 O O . ILE A 1 73 ? -1.938 -2.601 1.377 1.00 90.06 73 ILE A O 1
ATOM 543 N N . CYS A 1 74 ? -1.259 -4.506 2.311 1.00 91.06 74 CYS A N 1
ATOM 544 C CA . CYS A 1 74 ? -1.672 -5.284 1.155 1.00 91.06 74 CYS A CA 1
ATOM 545 C C . CYS A 1 74 ? -2.160 -6.664 1.565 1.00 91.06 74 CYS A C 1
ATOM 547 O O . CYS A 1 74 ? -1.504 -7.353 2.346 1.00 91.06 74 CYS A O 1
ATOM 549 N N . SER A 1 75 ? -3.277 -7.088 0.981 1.00 88.75 75 SER A N 1
ATOM 550 C CA . SER A 1 75 ? -3.691 -8.489 1.049 1.00 88.75 75 SER A CA 1
ATOM 551 C C . SER A 1 75 ? -2.736 -9.373 0.238 1.00 88.75 75 SER A C 1
ATOM 553 O O . SER A 1 75 ? -2.082 -8.909 -0.705 1.00 88.75 75 SER A O 1
ATOM 555 N N . CYS A 1 76 ? -2.698 -10.664 0.567 1.00 85.50 76 CYS A N 1
ATOM 556 C CA . CYS A 1 76 ? -1.909 -11.660 -0.160 1.00 85.50 76 CYS A CA 1
ATOM 557 C C . CYS A 1 76 ? -2.228 -11.676 -1.666 1.00 85.50 76 CYS A C 1
ATOM 559 O O . CYS A 1 76 ? -1.322 -11.811 -2.486 1.00 85.50 76 CYS A O 1
ATOM 561 N N . ARG A 1 77 ? -3.492 -11.434 -2.035 1.00 87.31 77 ARG A N 1
ATOM 562 C CA . ARG A 1 77 ? -3.964 -11.362 -3.424 1.00 87.31 77 ARG A CA 1
ATOM 563 C C . ARG A 1 77 ? -3.317 -10.231 -4.226 1.00 87.31 77 ARG A C 1
ATOM 565 O O . ARG A 1 77 ? -2.993 -10.419 -5.395 1.00 87.31 77 ARG A O 1
ATOM 572 N N . PHE A 1 78 ? -3.134 -9.058 -3.621 1.00 90.50 78 PHE A N 1
ATOM 573 C CA . PHE A 1 78 ? -2.576 -7.888 -4.312 1.00 90.50 78 PHE A CA 1
ATOM 574 C C . PHE A 1 78 ? -1.058 -7.774 -4.178 1.00 90.50 78 PHE A C 1
ATOM 576 O O . PHE A 1 78 ? -0.437 -7.018 -4.923 1.00 90.50 78 PHE A O 1
ATOM 583 N N . ARG A 1 79 ? -0.439 -8.545 -3.280 1.00 90.12 79 ARG A N 1
ATOM 584 C CA . ARG A 1 79 ? 1.008 -8.510 -3.054 1.00 90.12 79 ARG A CA 1
ATOM 585 C C . ARG A 1 79 ? 1.846 -8.712 -4.328 1.00 90.12 79 ARG A C 1
ATOM 587 O O . ARG A 1 79 ? 2.699 -7.860 -4.556 1.00 90.12 79 ARG A O 1
ATOM 594 N N . PRO A 1 80 ? 1.595 -9.715 -5.195 1.00 91.88 80 PRO A N 1
ATOM 595 C CA . PRO A 1 80 ? 2.377 -9.881 -6.424 1.00 91.88 80 PRO A CA 1
ATOM 596 C C . PRO A 1 80 ? 2.329 -8.653 -7.342 1.00 91.88 80 PRO A C 1
ATOM 598 O O . PRO A 1 80 ? 3.328 -8.296 -7.955 1.00 91.88 80 PRO A O 1
ATOM 601 N N . ARG A 1 81 ? 1.180 -7.968 -7.395 1.00 93.56 81 ARG A N 1
ATOM 602 C CA . ARG A 1 81 ? 0.987 -6.755 -8.204 1.00 93.56 81 ARG A CA 1
ATOM 603 C C . ARG A 1 81 ? 1.720 -5.551 -7.612 1.00 93.56 81 ARG A C 1
ATOM 605 O O . ARG A 1 81 ? 2.271 -4.747 -8.357 1.00 93.56 81 ARG A O 1
ATOM 612 N N . VAL A 1 82 ? 1.761 -5.440 -6.282 1.00 91.94 82 VAL A N 1
ATOM 613 C CA . VAL A 1 82 ? 2.575 -4.429 -5.585 1.00 91.94 82 VAL A CA 1
ATOM 614 C C . VAL A 1 82 ? 4.063 -4.683 -5.826 1.00 91.94 82 VAL A C 1
ATOM 616 O O . VAL A 1 82 ? 4.792 -3.750 -6.154 1.00 91.94 82 VAL A O 1
ATOM 619 N N . ASP A 1 83 ? 4.507 -5.935 -5.711 1.00 91.81 83 ASP A N 1
ATOM 620 C CA . ASP A 1 83 ? 5.899 -6.317 -5.956 1.00 91.81 83 ASP A CA 1
ATOM 621 C C . ASP A 1 83 ? 6.294 -6.030 -7.419 1.00 91.81 83 ASP A C 1
ATOM 623 O O . ASP A 1 83 ? 7.352 -5.451 -7.668 1.00 91.81 83 ASP A O 1
ATOM 627 N N . GLN A 1 84 ? 5.409 -6.327 -8.379 1.00 91.75 84 GLN A N 1
ATOM 628 C CA . GLN A 1 84 ? 5.587 -5.991 -9.795 1.00 91.75 84 GLN A CA 1
ATOM 629 C C . GLN A 1 84 ? 5.697 -4.477 -10.029 1.00 91.75 84 GLN A C 1
ATOM 631 O O . GLN A 1 84 ? 6.608 -4.038 -10.728 1.00 91.75 84 GLN A O 1
ATOM 636 N N . ALA A 1 85 ? 4.808 -3.676 -9.434 1.00 91.44 85 ALA A N 1
ATOM 637 C CA . ALA A 1 85 ? 4.843 -2.217 -9.557 1.00 91.44 85 ALA A CA 1
ATOM 638 C C . ALA A 1 85 ? 6.154 -1.629 -9.003 1.00 91.44 85 ALA A C 1
ATOM 640 O O . ALA A 1 85 ? 6.760 -0.750 -9.610 1.00 91.44 85 ALA A O 1
ATOM 641 N N . ILE A 1 86 ? 6.649 -2.155 -7.877 1.00 90.50 86 ILE A N 1
ATOM 642 C CA . ILE A 1 86 ? 7.934 -1.732 -7.300 1.00 90.50 86 ILE A CA 1
ATOM 643 C C . ILE A 1 86 ? 9.109 -2.152 -8.197 1.00 90.50 86 ILE A C 1
ATOM 645 O O . ILE A 1 86 ? 10.058 -1.383 -8.357 1.00 90.50 86 ILE A O 1
ATOM 649 N N . ALA A 1 87 ? 9.051 -3.344 -8.796 1.00 89.69 87 ALA A N 1
ATOM 650 C CA . ALA A 1 87 ? 10.099 -3.855 -9.678 1.00 89.69 87 ALA A CA 1
ATOM 651 C C . ALA A 1 87 ? 10.234 -3.059 -10.990 1.00 89.69 87 ALA A C 1
ATOM 653 O O . ALA A 1 87 ? 11.313 -3.036 -11.578 1.00 89.69 87 ALA A O 1
ATOM 654 N N . GLN A 1 88 ? 9.171 -2.384 -11.435 1.00 89.56 88 GLN A N 1
ATOM 655 C CA . GLN A 1 88 ? 9.176 -1.540 -12.638 1.00 89.56 88 GLN A CA 1
ATOM 656 C C . GLN A 1 88 ? 9.863 -0.179 -12.434 1.00 89.56 88 GLN A C 1
ATOM 658 O O . GLN A 1 88 ? 10.104 0.549 -13.400 1.00 89.56 88 GLN A O 1
ATOM 663 N N . LEU A 1 89 ? 10.217 0.177 -11.195 1.00 88.25 89 LEU A N 1
ATOM 664 C CA . LEU A 1 89 ? 10.878 1.444 -10.902 1.00 88.25 89 LEU A CA 1
ATOM 665 C C . LEU A 1 89 ? 12.294 1.489 -11.483 1.00 88.25 89 LEU A C 1
ATOM 667 O O . LEU A 1 89 ? 13.091 0.561 -11.336 1.00 88.25 89 LEU A O 1
ATOM 671 N N . ARG A 1 90 ? 12.641 2.628 -12.092 1.00 85.44 90 ARG A N 1
ATOM 672 C CA . ARG A 1 90 ? 13.972 2.864 -12.670 1.00 85.44 90 ARG A CA 1
ATOM 673 C C . ARG A 1 90 ? 15.059 2.753 -11.600 1.00 85.44 90 ARG A C 1
ATOM 675 O O . ARG A 1 90 ? 14.845 3.096 -10.441 1.00 85.44 90 ARG A O 1
ATOM 682 N N . THR A 1 91 ? 16.275 2.374 -11.990 1.00 80.12 91 THR A N 1
ATOM 683 C CA . THR A 1 91 ? 17.381 2.018 -11.075 1.00 80.12 91 THR A CA 1
ATOM 684 C C . THR A 1 91 ? 17.693 3.081 -10.014 1.00 80.12 91 THR A C 1
ATOM 686 O O . THR A 1 91 ? 17.971 2.747 -8.865 1.00 80.12 91 THR A O 1
ATOM 689 N N . ARG A 1 92 ? 17.597 4.375 -10.359 1.00 78.06 92 ARG A N 1
ATOM 690 C CA . ARG A 1 92 ? 17.817 5.489 -9.412 1.00 78.06 92 ARG A CA 1
ATOM 691 C C . ARG A 1 92 ? 16.689 5.648 -8.391 1.00 78.06 92 ARG A C 1
ATOM 693 O O . ARG A 1 92 ? 16.911 6.173 -7.305 1.00 78.06 92 ARG A O 1
ATOM 700 N N . GLU A 1 93 ? 15.499 5.164 -8.709 1.00 83.69 93 GLU A N 1
ATOM 701 C CA . GLU A 1 93 ? 14.284 5.226 -7.893 1.00 83.69 93 GLU A CA 1
ATOM 702 C C . GLU A 1 93 ? 13.968 3.885 -7.230 1.00 83.69 93 GLU A C 1
ATOM 704 O O . GLU A 1 93 ? 13.052 3.811 -6.417 1.00 83.69 93 GLU A O 1
ATOM 709 N N . HIS A 1 94 ? 14.765 2.853 -7.520 1.00 83.31 94 HIS A N 1
ATOM 710 C CA . HIS A 1 94 ? 14.549 1.501 -7.040 1.00 83.31 94 HIS A CA 1
ATOM 711 C C . HIS A 1 94 ? 14.509 1.458 -5.511 1.00 83.31 94 HIS A C 1
ATOM 713 O O . HIS A 1 94 ? 15.433 1.902 -4.811 1.00 83.31 94 HIS A O 1
ATOM 719 N N . VAL A 1 95 ? 13.409 0.920 -4.998 1.00 85.94 95 VAL A N 1
ATOM 720 C CA . VAL A 1 95 ? 13.116 0.826 -3.574 1.00 85.94 95 VAL A CA 1
ATOM 721 C C . VAL A 1 95 ? 13.269 -0.619 -3.134 1.00 85.94 95 VAL A C 1
ATOM 723 O O . VAL A 1 95 ? 12.863 -1.538 -3.834 1.00 85.94 95 VAL A O 1
ATOM 726 N N . ARG A 1 96 ? 13.833 -0.831 -1.942 1.00 85.44 96 ARG A N 1
ATOM 727 C CA . ARG A 1 96 ? 13.903 -2.164 -1.336 1.00 85.44 96 ARG A CA 1
ATOM 728 C C . ARG A 1 96 ? 12.797 -2.321 -0.307 1.00 85.44 96 ARG A C 1
ATOM 730 O O . ARG A 1 96 ? 12.549 -1.412 0.489 1.00 85.44 96 ARG A O 1
ATOM 737 N N . ILE A 1 97 ? 12.180 -3.495 -0.282 1.00 86.50 97 ILE A N 1
ATOM 738 C CA . ILE A 1 97 ? 11.302 -3.896 0.812 1.00 86.50 97 ILE A CA 1
ATOM 739 C C . ILE A 1 97 ? 12.180 -4.131 2.047 1.00 86.50 97 ILE A C 1
ATOM 741 O O . ILE A 1 97 ? 13.037 -5.010 2.050 1.00 86.50 97 ILE A O 1
ATOM 745 N N . LYS A 1 98 ? 12.007 -3.306 3.082 1.00 85.50 98 LYS A N 1
ATOM 746 C CA . LYS A 1 98 ? 12.803 -3.347 4.318 1.00 85.50 98 LYS A CA 1
ATOM 747 C C . LYS A 1 98 ? 12.260 -4.357 5.321 1.00 85.50 98 LYS A C 1
ATOM 749 O O . LYS A 1 98 ? 13.032 -5.012 6.010 1.00 85.50 98 LYS A O 1
ATOM 754 N N . SER A 1 99 ? 10.941 -4.439 5.436 1.00 79.25 99 SER A N 1
ATOM 755 C CA . SER A 1 99 ? 10.277 -5.418 6.288 1.00 79.25 99 SER A CA 1
ATOM 756 C C . SER A 1 99 ? 8.974 -5.878 5.656 1.00 79.25 99 SER A C 1
ATOM 758 O O . SER A 1 99 ? 8.244 -5.104 5.024 1.00 79.25 99 SER A O 1
ATOM 760 N N . VAL A 1 100 ? 8.705 -7.161 5.856 1.00 78.44 100 VAL A N 1
ATOM 761 C CA . VAL A 1 100 ? 7.421 -7.800 5.606 1.00 78.44 100 VAL A CA 1
ATOM 762 C C . VAL A 1 100 ? 7.009 -8.379 6.946 1.00 78.44 100 VAL A C 1
ATOM 764 O O . VAL A 1 100 ? 7.676 -9.267 7.463 1.00 78.44 100 VAL A O 1
ATOM 767 N N . GLU A 1 101 ? 5.953 -7.834 7.527 1.00 70.44 101 GLU A N 1
ATOM 768 C CA . GLU A 1 101 ? 5.382 -8.339 8.773 1.00 70.44 101 GLU A CA 1
ATOM 769 C C . GLU A 1 101 ? 4.010 -8.925 8.435 1.00 70.44 101 GLU A C 1
ATOM 771 O O . GLU A 1 101 ? 3.350 -8.459 7.507 1.00 70.44 101 GLU A O 1
ATOM 776 N N . ARG A 1 102 ? 3.612 -10.000 9.112 1.00 66.88 102 ARG A N 1
ATOM 777 C CA . ARG A 1 102 ? 2.316 -10.641 8.880 1.00 66.88 102 ARG A CA 1
ATOM 778 C C . ARG A 1 102 ? 1.442 -10.407 10.094 1.00 66.88 102 ARG A C 1
ATOM 780 O O . ARG A 1 102 ? 1.905 -10.626 11.211 1.00 66.88 102 ARG A O 1
ATOM 787 N N . PHE A 1 103 ? 0.193 -10.015 9.875 1.00 59.75 103 PHE A N 1
ATOM 788 C CA . PHE A 1 103 ? -0.813 -10.082 10.924 1.00 59.75 103 PHE A CA 1
ATOM 789 C C . PHE A 1 103 ? -1.653 -11.322 10.727 1.00 59.75 103 PHE A C 1
ATOM 791 O O . PHE A 1 103 ? -2.262 -11.523 9.684 1.00 59.75 103 PHE A O 1
ATOM 798 N N . LEU A 1 104 ? -1.684 -12.150 11.760 1.00 57.59 104 LEU A N 1
ATOM 799 C CA . LEU A 1 104 ? -2.697 -13.173 11.888 1.00 57.59 104 LEU A CA 1
ATOM 800 C C . LEU A 1 104 ? -3.834 -12.532 12.673 1.00 57.59 104 LEU A C 1
ATOM 802 O O . LEU A 1 104 ? -3.616 -12.007 13.766 1.00 57.59 104 LEU A O 1
ATOM 806 N N . GLN A 1 105 ? -5.038 -12.536 12.107 1.00 55.72 105 GLN A N 1
ATOM 807 C CA . GLN A 1 105 ? -6.246 -12.193 12.849 1.00 55.72 105 GLN A CA 1
ATOM 808 C C . GLN A 1 105 ? -6.533 -13.353 13.812 1.00 55.72 105 GLN A C 1
ATOM 810 O O . GLN A 1 105 ? -7.342 -14.227 13.526 1.00 55.72 105 GLN A O 1
ATOM 815 N N . GLN A 1 106 ? -5.755 -13.423 14.892 1.00 49.97 106 GLN A N 1
ATOM 816 C CA . GLN A 1 106 ? -5.840 -14.487 15.891 1.00 49.97 106 GLN A CA 1
ATOM 817 C C . GLN A 1 106 ? -6.891 -14.163 16.967 1.00 49.97 106 GLN A C 1
ATOM 819 O O . GLN A 1 106 ? -7.439 -15.079 17.563 1.00 49.97 106 GLN A O 1
ATOM 824 N N . ASP A 1 107 ? -7.241 -12.879 17.123 1.00 50.25 107 ASP A N 1
ATOM 825 C CA . ASP A 1 107 ? -8.261 -12.380 18.049 1.00 50.25 107 ASP A CA 1
ATOM 826 C C . ASP A 1 107 ? -9.357 -11.589 17.313 1.00 50.25 107 ASP A C 1
ATOM 828 O O . ASP A 1 107 ? -9.127 -11.008 16.248 1.00 50.25 107 ASP A O 1
ATOM 832 N N . ALA A 1 108 ? -10.549 -11.503 17.919 1.00 57.66 108 ALA A N 1
ATOM 833 C CA . ALA A 1 108 ? -11.716 -10.767 17.409 1.00 57.66 108 ALA A CA 1
ATOM 834 C C . ALA A 1 108 ? -11.455 -9.270 17.124 1.00 57.66 108 ALA A C 1
ATOM 836 O O . ALA A 1 108 ? -12.257 -8.612 16.462 1.00 57.66 108 ALA A O 1
ATOM 837 N N . VAL A 1 109 ? -10.329 -8.730 17.600 1.00 58.31 109 VAL A N 1
ATOM 838 C CA . VAL A 1 109 ? -9.894 -7.358 17.346 1.00 58.31 109 VAL A CA 1
ATOM 839 C C . VAL A 1 109 ? -8.510 -7.391 16.693 1.00 58.31 109 VAL A C 1
ATOM 841 O O . VAL A 1 109 ? -7.548 -7.793 17.350 1.00 58.31 109 VAL A O 1
ATOM 844 N N . PRO A 1 110 ? -8.365 -6.957 15.428 1.00 57.59 110 PRO A N 1
ATOM 845 C CA . PRO A 1 110 ? -7.051 -6.831 14.811 1.00 57.59 110 PRO A CA 1
ATOM 846 C C . PRO A 1 110 ? -6.197 -5.844 15.619 1.00 57.59 110 PRO A C 1
ATOM 848 O O . PRO A 1 110 ? -6.638 -4.746 15.951 1.00 57.59 110 PRO A O 1
ATOM 851 N N . ARG A 1 111 ? -4.973 -6.243 15.975 1.00 55.62 111 ARG A N 1
ATOM 852 C CA . ARG A 1 111 ? -4.025 -5.411 16.732 1.00 55.62 111 ARG A CA 1
ATOM 853 C C . ARG A 1 111 ? -2.778 -5.163 15.903 1.00 55.62 111 ARG A C 1
ATOM 855 O O . ARG A 1 111 ? -2.211 -6.101 15.353 1.00 55.62 111 ARG A O 1
ATOM 862 N N . LEU A 1 112 ? -2.328 -3.910 15.856 1.00 57.84 112 LEU A N 1
ATOM 863 C CA . LEU A 1 112 ? -1.096 -3.534 15.172 1.00 57.84 112 LEU A CA 1
ATOM 864 C C . LEU A 1 112 ? 0.116 -3.767 16.095 1.00 57.84 112 LEU A C 1
ATOM 866 O O . LEU A 1 112 ? 0.521 -2.901 16.857 1.00 57.84 112 LEU A O 1
ATOM 870 N N . VAL A 1 113 ? 0.692 -4.964 16.053 1.00 50.12 113 VAL A N 1
ATOM 871 C CA . VAL A 1 113 ? 1.839 -5.396 16.873 1.00 50.12 113 VAL A CA 1
ATOM 872 C C . VAL A 1 113 ? 3.171 -5.274 16.112 1.00 50.12 113 VAL A C 1
ATOM 874 O O . VAL A 1 113 ? 3.805 -6.283 15.845 1.00 50.12 113 VAL A O 1
ATOM 877 N N . ASN A 1 114 ? 3.598 -4.067 15.706 1.00 47.12 114 ASN A N 1
ATOM 878 C CA . ASN A 1 114 ? 5.028 -3.715 15.518 1.00 47.12 114 ASN A CA 1
ATOM 879 C C . ASN A 1 114 ? 5.220 -2.279 15.008 1.00 47.12 114 ASN A C 1
ATOM 881 O O . ASN A 1 114 ? 4.394 -1.788 14.260 1.00 47.12 114 ASN A O 1
ATOM 885 N N . ARG A 1 115 ? 6.376 -1.642 15.226 1.00 52.84 115 ARG A N 1
ATOM 886 C CA . ARG A 1 115 ? 6.696 -0.295 14.694 1.00 52.84 115 ARG A CA 1
ATOM 887 C C . ARG A 1 115 ? 6.871 -0.214 13.157 1.00 52.84 115 ARG A C 1
ATOM 889 O O . ARG A 1 115 ? 7.228 0.857 12.664 1.00 52.84 115 ARG A O 1
ATOM 896 N N . ARG A 1 116 ? 6.713 -1.306 12.392 1.00 44.44 116 ARG A N 1
ATOM 897 C CA . ARG A 1 116 ? 7.110 -1.393 10.964 1.00 44.44 116 ARG A CA 1
ATOM 898 C C . ARG A 1 116 ? 6.103 -2.125 10.054 1.00 44.44 116 ARG A C 1
ATOM 900 O O . ARG A 1 116 ? 6.502 -2.656 9.008 1.00 44.44 116 ARG A O 1
ATOM 907 N N . THR A 1 117 ? 4.826 -2.148 10.431 1.00 47.94 117 THR A N 1
ATOM 908 C CA . THR A 1 117 ? 3.915 -3.225 10.023 1.00 47.94 117 THR A CA 1
ATOM 909 C C . THR A 1 117 ? 3.075 -2.998 8.772 1.00 47.94 117 THR A C 1
ATOM 911 O O . THR A 1 117 ? 2.670 -1.895 8.412 1.00 47.94 117 THR A O 1
ATOM 914 N N . PHE A 1 118 ? 2.793 -4.155 8.179 1.00 51.44 118 PHE A N 1
ATOM 915 C CA . PHE A 1 118 ? 1.895 -4.490 7.083 1.00 51.44 118 PHE A CA 1
ATOM 916 C C . PHE A 1 118 ? 0.623 -5.067 7.659 1.00 51.44 118 PHE A C 1
ATOM 918 O O . PHE A 1 118 ? 0.725 -5.983 8.462 1.00 51.44 118 PHE A O 1
ATOM 925 N N . LEU A 1 119 ? -0.546 -4.640 7.189 1.00 48.56 119 LEU A N 1
ATOM 926 C CA . LEU A 1 119 ? -1.785 -5.394 7.372 1.00 48.56 119 LEU A CA 1
ATOM 927 C C . LEU A 1 119 ? -1.919 -6.411 6.231 1.00 48.56 119 LEU A C 1
ATOM 929 O O . LEU A 1 119 ? -2.389 -6.095 5.142 1.00 48.56 119 LEU A O 1
ATOM 933 N N . GLU A 1 120 ? -1.430 -7.629 6.465 1.00 46.94 120 GLU A N 1
ATOM 934 C CA . GLU A 1 120 ? -1.785 -8.784 5.636 1.00 46.94 120 GLU A CA 1
ATOM 935 C C . GLU A 1 120 ? -3.099 -9.346 6.181 1.00 46.94 120 GLU A C 1
ATOM 937 O O . GLU A 1 120 ? -3.137 -9.917 7.264 1.00 46.94 120 GLU A O 1
ATOM 942 N N . TYR A 1 121 ? -4.195 -9.125 5.458 1.00 47.81 121 TYR A N 1
ATOM 943 C CA . TYR A 1 121 ? -5.472 -9.762 5.755 1.00 47.81 121 TYR A CA 1
ATOM 944 C C . TYR A 1 121 ? -5.550 -11.049 4.949 1.00 47.81 121 TYR A C 1
ATOM 946 O O . TYR A 1 121 ? -5.771 -11.026 3.736 1.00 47.81 121 TYR A O 1
ATOM 954 N N . CYS A 1 122 ? -5.349 -12.170 5.624 1.00 46.84 122 CYS A N 1
ATOM 955 C CA . CYS A 1 122 ? -5.881 -13.431 5.148 1.00 46.84 122 CYS A CA 1
ATOM 956 C C . CYS A 1 122 ? -7.292 -13.510 5.709 1.00 46.84 122 CYS A C 1
ATOM 958 O O . CYS A 1 122 ? -7.455 -13.781 6.898 1.00 46.84 122 CYS A O 1
ATOM 960 N N . ALA A 1 123 ? -8.306 -13.268 4.874 1.00 49.03 123 ALA A N 1
ATOM 961 C CA . ALA A 1 123 ? -9.632 -13.762 5.201 1.00 49.03 123 ALA A CA 1
ATOM 962 C C . ALA A 1 123 ? -9.445 -15.261 5.436 1.00 49.03 123 ALA A C 1
ATOM 964 O O . ALA A 1 123 ? -9.110 -15.991 4.499 1.00 49.03 123 ALA A O 1
ATOM 965 N N . PHE A 1 124 ? -9.552 -15.715 6.686 1.00 47.75 124 PHE A N 1
ATOM 966 C CA . PHE A 1 124 ? -9.623 -17.138 6.948 1.00 47.75 124 PHE A CA 1
ATOM 967 C C . PHE A 1 124 ? -10.935 -17.563 6.303 1.00 47.75 124 PHE A C 1
ATOM 969 O O . PHE A 1 124 ? -12.011 -17.390 6.871 1.00 47.75 124 PHE A O 1
ATOM 976 N N . SER A 1 125 ? -10.866 -18.014 5.051 1.00 45.47 125 SER A N 1
ATOM 977 C CA . SER A 1 125 ? -11.965 -18.732 4.444 1.00 45.47 125 SER A CA 1
ATOM 978 C C . SER A 1 125 ? -12.072 -19.996 5.276 1.00 45.47 125 SER A C 1
ATOM 980 O O . SER A 1 125 ? -11.381 -20.976 5.014 1.00 45.47 125 SER A O 1
ATOM 982 N N . SER A 1 126 ? -12.888 -19.933 6.327 1.00 46.53 126 SER A N 1
ATOM 98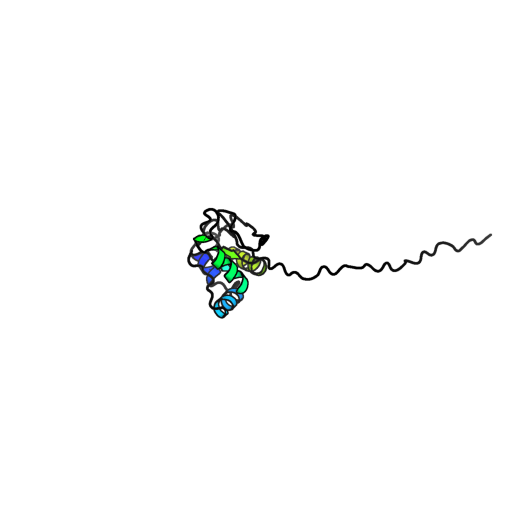3 C CA . SER A 1 126 ? -13.368 -21.089 7.063 1.00 46.53 126 SER A CA 1
ATOM 984 C C . SER A 1 126 ? -14.190 -21.906 6.078 1.00 46.53 126 SER A C 1
ATOM 986 O O . SER A 1 126 ? -15.405 -21.769 5.970 1.00 46.53 126 SER A O 1
ATOM 988 N N . ARG A 1 127 ? -13.496 -22.653 5.225 1.00 43.53 127 ARG A N 1
ATOM 989 C CA . ARG A 1 127 ? -14.092 -23.554 4.262 1.00 43.53 127 ARG A CA 1
ATOM 990 C C . ARG A 1 127 ? -13.244 -24.806 4.186 1.00 43.53 127 ARG A C 1
ATOM 992 O O . ARG A 1 127 ? -12.181 -24.833 3.579 1.00 43.53 127 ARG A O 1
ATOM 999 N N . HIS A 1 128 ? -13.849 -25.822 4.790 1.00 45.41 128 HIS A N 1
ATOM 1000 C CA . HIS A 1 128 ? -13.715 -27.235 4.497 1.00 45.41 128 HIS A CA 1
ATOM 1001 C C . HIS A 1 128 ? -12.463 -27.926 5.031 1.00 45.41 128 HIS A C 1
ATOM 1003 O O . HIS A 1 128 ? -11.565 -28.326 4.300 1.00 45.41 128 HIS A O 1
ATOM 1009 N N . THR A 1 129 ? -12.542 -28.288 6.312 1.00 42.44 129 THR A N 1
ATOM 1010 C CA . THR A 1 129 ? -12.232 -29.667 6.697 1.00 42.44 129 THR A CA 1
ATOM 1011 C C . THR A 1 129 ? -13.210 -30.593 5.959 1.00 42.44 129 THR A C 1
ATOM 1013 O O . THR A 1 129 ? -14.215 -31.026 6.512 1.00 42.44 129 THR A O 1
ATOM 1016 N N . THR A 1 130 ? -12.985 -30.872 4.675 1.00 49.34 130 THR A N 1
ATOM 1017 C CA . THR A 1 130 ? -13.486 -32.130 4.119 1.00 49.34 130 THR A CA 1
ATOM 1018 C C . THR A 1 130 ? -12.595 -33.198 4.713 1.00 49.34 130 THR A C 1
ATOM 1020 O O . THR A 1 130 ? -11.429 -33.320 4.340 1.00 49.34 130 THR A O 1
ATOM 1023 N N . ALA A 1 131 ? -13.121 -33.916 5.701 1.00 45.00 131 ALA A N 1
ATOM 1024 C CA . ALA A 1 131 ? -12.549 -35.180 6.107 1.00 45.00 131 ALA A CA 1
ATOM 1025 C C . ALA A 1 131 ? -12.415 -36.040 4.842 1.00 45.00 131 ALA A C 1
ATOM 1027 O O . ALA A 1 131 ? -13.415 -36.465 4.267 1.00 45.00 131 ALA A O 1
ATOM 1028 N N . SER A 1 132 ? -11.184 -36.253 4.374 1.00 44.72 132 SER A N 1
ATOM 1029 C CA . SER A 1 132 ? -10.901 -37.351 3.459 1.00 44.72 132 SER A CA 1
ATOM 1030 C C . SER A 1 132 ? -11.126 -38.634 4.243 1.00 44.72 132 SER A C 1
ATOM 1032 O O . SER A 1 132 ? -10.224 -39.144 4.904 1.00 44.72 132 SER A O 1
ATOM 1034 N N . THR A 1 133 ? -12.352 -39.146 4.208 1.00 51.94 133 THR A N 1
ATOM 1035 C CA . THR A 1 133 ? -12.607 -40.551 4.494 1.00 51.94 133 THR A CA 1
ATOM 1036 C C . THR A 1 133 ? -12.033 -41.324 3.318 1.00 51.94 133 THR A C 1
ATOM 1038 O O . THR A 1 133 ? -12.692 -41.525 2.300 1.00 51.94 133 THR A O 1
ATOM 1041 N N . THR A 1 134 ? -10.765 -41.709 3.426 1.00 57.25 134 THR A N 1
ATOM 1042 C CA . THR A 1 134 ? -10.180 -42.720 2.553 1.00 57.25 134 THR A CA 1
ATOM 1043 C C . THR A 1 134 ? -10.965 -44.003 2.799 1.00 57.25 134 THR A C 1
ATOM 1045 O O . THR A 1 134 ? -10.743 -44.702 3.786 1.00 57.25 134 THR A O 1
ATOM 1048 N N . VAL A 1 135 ? -11.944 -44.286 1.940 1.00 51.31 135 VAL A N 1
ATOM 1049 C CA . VAL A 1 135 ? -12.549 -45.611 1.853 1.00 51.31 135 VAL A CA 1
ATOM 1050 C C . VAL A 1 135 ? -11.416 -46.540 1.444 1.00 51.31 135 VAL A C 1
ATOM 1052 O O . VAL A 1 135 ? -10.900 -46.464 0.330 1.00 51.31 135 VAL A O 1
ATOM 1055 N N . ALA A 1 136 ? -10.967 -47.356 2.393 1.00 46.75 136 ALA A N 1
ATOM 1056 C CA . ALA A 1 136 ? -10.050 -48.445 2.143 1.00 46.75 136 ALA A CA 1
ATOM 1057 C C . ALA A 1 136 ? -10.759 -49.444 1.225 1.00 46.75 136 ALA A C 1
ATOM 1059 O O . ALA A 1 136 ? -11.496 -50.318 1.678 1.00 46.75 136 ALA A O 1
ATOM 1060 N N . THR A 1 137 ? -10.564 -49.300 -0.083 1.00 49.56 137 THR A N 1
ATOM 1061 C CA . THR A 1 137 ? -10.839 -50.384 -1.016 1.00 49.56 137 THR A CA 1
ATOM 1062 C C . THR A 1 137 ? -9.865 -51.495 -0.656 1.00 49.56 137 THR A C 1
ATOM 1064 O O . THR A 1 137 ? -8.658 -51.365 -0.855 1.00 49.56 137 THR A O 1
ATOM 1067 N N . LEU A 1 138 ? -10.400 -52.549 -0.041 1.00 49.94 138 LEU A N 1
ATOM 1068 C CA . LEU A 1 138 ? -9.729 -53.816 0.209 1.00 49.94 138 LEU A CA 1
ATOM 1069 C C . LEU A 1 138 ? -9.037 -54.264 -1.082 1.00 49.94 138 LEU A C 1
ATOM 1071 O O . LEU A 1 138 ? -9.672 -54.775 -2.002 1.00 49.94 138 LEU A O 1
ATOM 1075 N N . GLY A 1 139 ? -7.726 -54.038 -1.150 1.00 43.88 139 GLY A N 1
ATOM 1076 C CA . GLY A 1 139 ? -6.868 -54.643 -2.150 1.00 43.88 139 GLY A CA 1
ATOM 1077 C C . GLY A 1 139 ? -6.913 -56.148 -1.941 1.00 43.88 139 GLY A C 1
ATOM 1078 O O . GLY A 1 139 ? -6.348 -56.671 -0.980 1.00 43.88 139 GLY A O 1
ATOM 1079 N N . TRP A 1 140 ? -7.640 -56.832 -2.819 1.00 46.88 140 TRP A N 1
ATOM 1080 C CA . TRP A 1 140 ? -7.599 -58.278 -2.940 1.00 46.88 140 TRP A CA 1
ATOM 1081 C C . TRP A 1 140 ? -6.145 -58.709 -3.127 1.00 46.88 140 TRP A C 1
ATOM 1083 O O . TRP A 1 140 ? -5.453 -58.236 -4.025 1.00 46.88 140 TRP A O 1
ATOM 1093 N N . ASN A 1 141 ? -5.688 -59.590 -2.246 1.00 56.16 141 ASN A N 1
ATOM 1094 C CA . ASN A 1 141 ? -4.329 -60.099 -2.206 1.00 56.16 141 ASN A CA 1
ATOM 1095 C C . ASN A 1 141 ? -4.348 -61.538 -2.758 1.00 56.16 141 ASN A C 1
ATOM 1097 O O . ASN A 1 141 ? -4.684 -62.454 -2.004 1.00 56.16 141 ASN A O 1
ATOM 1101 N N . PRO A 1 142 ? -4.047 -61.786 -4.048 1.00 54.94 142 PRO A N 1
ATOM 1102 C CA . PRO A 1 142 ? -3.970 -63.140 -4.576 1.00 54.94 142 PRO A CA 1
ATOM 1103 C C . PRO A 1 142 ? -2.584 -63.720 -4.276 1.00 54.94 142 PRO A C 1
ATOM 1105 O O . PRO A 1 142 ? -1.697 -63.771 -5.126 1.00 54.94 142 PRO A O 1
ATOM 1108 N N . ARG A 1 143 ? -2.390 -64.184 -3.039 1.00 54.06 143 ARG A N 1
ATOM 1109 C CA . ARG A 1 143 ? -1.420 -65.254 -2.782 1.00 54.06 143 ARG A CA 1
ATOM 1110 C C . ARG A 1 143 ? -2.092 -66.590 -3.133 1.00 54.06 143 ARG A C 1
ATOM 1112 O O . ARG A 1 143 ? -3.247 -66.800 -2.777 1.00 54.06 143 ARG A O 1
ATOM 1119 N N . TRP A 1 144 ? -1.308 -67.482 -3.743 1.00 51.62 144 TRP A N 1
ATOM 1120 C CA . TRP A 1 144 ? -1.543 -68.919 -3.981 1.00 51.62 144 TRP A CA 1
ATOM 1121 C C . TRP A 1 144 ? -2.269 -69.327 -5.275 1.00 51.62 144 TRP A C 1
ATOM 1123 O O . TRP A 1 144 ? -3.494 -69.320 -5.349 1.00 51.62 144 TRP A O 1
ATOM 1133 N N . ARG A 1 145 ? -1.465 -69.779 -6.251 1.00 50.16 145 ARG A N 1
ATOM 1134 C CA .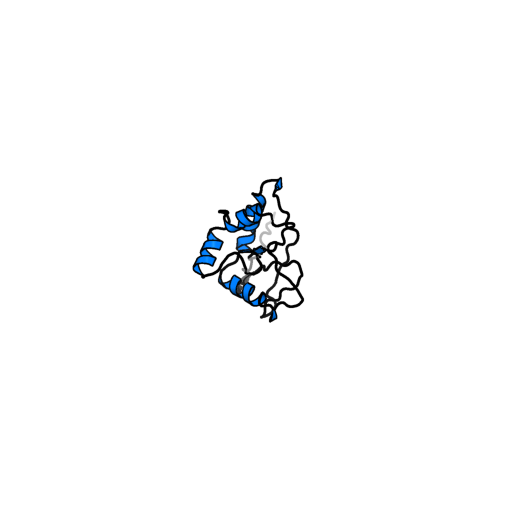 ARG A 1 145 ? -1.613 -70.949 -7.159 1.00 50.16 145 ARG A CA 1
ATOM 1135 C C . ARG A 1 145 ? -0.550 -70.751 -8.256 1.00 50.16 145 ARG A C 1
ATOM 1137 O O . ARG A 1 145 ? -0.609 -69.782 -8.991 1.00 50.16 145 ARG A O 1
ATOM 1144 N N . ASN A 1 146 ? 0.532 -71.517 -8.322 1.00 49.72 146 ASN A N 1
ATOM 1145 C CA . ASN A 1 146 ? 0.499 -72.924 -8.685 1.00 49.72 146 ASN A CA 1
ATOM 1146 C C . ASN A 1 146 ? 1.698 -73.685 -8.113 1.00 49.72 146 ASN A C 1
ATOM 1148 O O . ASN A 1 146 ? 2.853 -73.351 -8.359 1.00 49.72 146 ASN A O 1
ATOM 1152 N N . VAL A 1 147 ? 1.362 -74.751 -7.396 1.00 60.47 147 VAL A N 1
ATOM 1153 C CA . VAL A 1 147 ? 2.127 -75.994 -7.353 1.00 60.47 147 VAL A CA 1
ATOM 1154 C C . VAL A 1 147 ? 1.797 -76.732 -8.653 1.00 60.47 147 VAL A C 1
ATOM 1156 O O . VAL A 1 147 ? 0.621 -76.814 -9.010 1.00 60.47 147 VAL A O 1
ATOM 1159 N N . GLY A 1 148 ? 2.796 -77.250 -9.363 1.00 52.28 148 GLY A N 1
ATOM 1160 C CA . GLY A 1 148 ? 2.593 -78.078 -10.551 1.00 52.28 148 GLY A CA 1
ATOM 1161 C C . GLY A 1 148 ? 3.862 -78.861 -10.906 1.00 52.28 148 GLY A C 1
ATOM 1162 O O . GLY A 1 148 ? 4.919 -78.237 -10.929 1.00 52.28 148 GLY A O 1
ATOM 1163 N N . PRO A 1 149 ? 3.785 -80.189 -11.114 1.00 66.38 149 PRO A N 1
ATOM 1164 C CA . PRO A 1 149 ? 4.921 -81.107 -11.032 1.00 66.38 149 PRO A CA 1
ATOM 1165 C C . PRO A 1 149 ? 5.578 -81.379 -12.393 1.00 66.38 149 PRO A C 1
ATOM 1167 O O . PRO A 1 149 ? 4.897 -81.315 -13.416 1.00 66.38 149 PRO A O 1
ATOM 1170 N N . LEU A 1 150 ? 6.867 -81.739 -12.374 1.00 48.81 150 LEU A N 1
ATOM 1171 C CA . LEU A 1 150 ? 7.467 -82.959 -12.951 1.00 48.81 150 LEU A CA 1
ATOM 1172 C C . LEU A 1 150 ? 8.995 -82.897 -12.837 1.00 48.81 150 LEU A C 1
ATOM 1174 O O . LEU A 1 150 ? 9.575 -81.868 -13.245 1.00 48.81 150 LEU A O 1
#

Secondary structure (DSSP, 8-state):
-EES---HHHHHHHHH-GGGHHHHHHHHHTT--SB-TTS-EEES-HHHHHHHHHHHSGGG-TT-----TTBEEE-TTTHHHHHHHHHTS-TTT---EEE-------SSS----STT----------------------------------

Radius of gyration: 24.57 Å; chains: 1; bounding box: 35×93×36 Å

Organism: Alexandrium catenella (NCBI:txid2925)

pLDDT: mean 74.6, std 18.1, range [42.44, 95.75]

Sequence (150 aa):
MTLSRCPAAARRELLEGGSLGDCREALARAGRTVELSCGALVFAEPHTVHHVETVLVPERQAAGVKLLGKHIICSCRFRPRVDQAIAQLRTREHVRIKSVERFLQQDAVPRLVNRRTFLEYCAFSSRHTTASTTVATLGWNPRWRNVGPL